Protein AF-A0A349B531-F1 (afdb_monomer_lite)

pLDDT: mean 94.83, std 5.78, range [55.56, 98.62]

Structure (mmCIF, N/CA/C/O backbone):
data_AF-A0A349B531-F1
#
_entry.id   AF-A0A349B531-F1
#
loop_
_atom_site.group_PDB
_atom_site.id
_atom_site.type_symbol
_atom_site.label_atom_id
_atom_site.label_alt_id
_atom_site.label_comp_id
_atom_site.label_asym_id
_atom_site.label_entity_id
_atom_site.label_seq_id
_atom_site.pdbx_PDB_ins_code
_atom_site.Cartn_x
_atom_site.Cartn_y
_atom_site.Cartn_z
_atom_site.occupancy
_atom_site.B_iso_or_equiv
_atom_site.auth_seq_id
_atom_site.auth_comp_id
_atom_site.auth_asym_id
_atom_site.auth_atom_id
_atom_site.pdbx_PDB_model_num
ATOM 1 N N . HIS A 1 1 ? 16.206 -4.714 4.469 1.00 75.19 1 HIS A N 1
ATOM 2 C CA . HIS A 1 1 ? 15.072 -3.963 3.903 1.00 75.19 1 HIS A CA 1
ATOM 3 C C . HIS A 1 1 ? 15.484 -2.516 3.652 1.00 75.19 1 HIS A C 1
ATOM 5 O O . HIS A 1 1 ? 15.253 -1.663 4.492 1.00 75.19 1 HIS A O 1
ATOM 11 N N . ALA A 1 2 ? 16.154 -2.234 2.529 1.00 90.19 2 ALA A N 1
ATOM 12 C CA . ALA A 1 2 ? 16.664 -0.884 2.250 1.00 90.19 2 ALA A CA 1
ATOM 13 C C . ALA A 1 2 ? 15.545 0.128 1.931 1.00 90.19 2 ALA A C 1
ATOM 15 O O . ALA A 1 2 ? 15.696 1.307 2.226 1.00 90.19 2 ALA A O 1
ATOM 16 N N . CYS A 1 3 ? 14.413 -0.350 1.403 1.00 94.69 3 CYS A N 1
ATOM 17 C CA . CYS A 1 3 ? 13.227 0.455 1.105 1.00 94.69 3 CYS A CA 1
ATOM 18 C C . CYS A 1 3 ? 12.259 0.594 2.308 1.00 94.69 3 CYS A C 1
ATOM 20 O O . CYS A 1 3 ? 11.221 1.243 2.229 1.00 94.69 3 CYS A O 1
ATOM 22 N N . GLY A 1 4 ? 12.591 -0.002 3.464 1.00 95.81 4 GLY A N 1
ATOM 23 C CA . GLY A 1 4 ? 11.799 0.109 4.698 1.00 95.81 4 GLY A CA 1
ATOM 24 C C . GLY A 1 4 ? 10.498 -0.708 4.737 1.00 95.81 4 GLY A C 1
ATOM 25 O O . GLY A 1 4 ? 9.606 -0.395 5.525 1.00 95.81 4 GLY A O 1
ATOM 26 N N . HIS A 1 5 ? 10.383 -1.759 3.915 1.00 97.81 5 HIS A N 1
ATOM 27 C CA . HIS A 1 5 ? 9.201 -2.643 3.856 1.00 97.81 5 HIS A CA 1
ATOM 28 C C . HIS A 1 5 ? 8.927 -3.406 5.164 1.00 97.81 5 HIS A C 1
ATOM 30 O O . HIS A 1 5 ? 7.787 -3.771 5.462 1.00 97.81 5 HIS A O 1
ATOM 36 N N . ASP A 1 6 ? 9.962 -3.620 5.973 1.00 97.81 6 ASP A N 1
ATOM 37 C CA . ASP A 1 6 ? 9.844 -4.085 7.355 1.00 97.81 6 ASP A CA 1
ATOM 38 C C . ASP A 1 6 ? 9.064 -3.087 8.220 1.00 97.81 6 ASP A C 1
ATOM 40 O O . ASP A 1 6 ? 8.132 -3.477 8.927 1.00 97.81 6 ASP A O 1
ATOM 44 N N . GLY A 1 7 ? 9.387 -1.797 8.106 1.00 97.62 7 GLY A N 1
ATOM 45 C CA . GLY A 1 7 ? 8.654 -0.712 8.755 1.00 97.62 7 GLY A CA 1
ATOM 46 C C . GLY A 1 7 ? 7.200 -0.624 8.293 1.00 97.62 7 GLY A C 1
ATOM 47 O O . GLY A 1 7 ? 6.302 -0.562 9.129 1.00 97.62 7 GLY A O 1
ATOM 48 N N . HIS A 1 8 ? 6.943 -0.696 6.982 1.00 98.38 8 HIS A N 1
ATOM 49 C CA . HIS A 1 8 ? 5.573 -0.675 6.442 1.00 98.38 8 HIS A CA 1
ATOM 50 C C . HIS A 1 8 ? 4.717 -1.814 7.003 1.00 98.38 8 HIS A C 1
ATOM 52 O O . HIS A 1 8 ? 3.608 -1.577 7.486 1.00 98.38 8 HIS A O 1
ATOM 58 N N . THR A 1 9 ? 5.268 -3.032 7.011 1.00 98.38 9 THR A N 1
ATOM 59 C CA . THR A 1 9 ? 4.602 -4.230 7.541 1.00 98.38 9 THR A CA 1
ATOM 60 C C . THR A 1 9 ? 4.316 -4.093 9.037 1.00 98.38 9 THR A C 1
ATOM 62 O O . THR A 1 9 ? 3.188 -4.325 9.480 1.00 98.38 9 THR A O 1
ATOM 65 N N . ALA A 1 10 ? 5.312 -3.675 9.825 1.00 98.38 10 ALA A N 1
ATOM 66 C CA . ALA A 1 10 ? 5.159 -3.492 11.266 1.00 98.38 10 ALA A CA 1
ATOM 67 C C . ALA A 1 10 ? 4.119 -2.409 11.604 1.00 98.38 10 ALA A C 1
ATOM 69 O O . ALA A 1 10 ? 3.293 -2.598 12.501 1.00 98.38 10 ALA A O 1
ATOM 70 N N . THR A 1 11 ? 4.111 -1.297 10.865 1.00 98.12 11 THR A N 1
ATOM 71 C CA . THR A 1 11 ? 3.131 -0.220 11.047 1.00 98.12 11 THR A CA 1
ATOM 72 C C . THR A 1 11 ? 1.717 -0.670 10.691 1.00 98.12 11 THR A C 1
ATOM 74 O O . THR A 1 11 ? 0.798 -0.360 11.447 1.00 98.12 11 THR A O 1
ATOM 77 N N . LEU A 1 12 ? 1.522 -1.437 9.609 1.00 98.56 12 LEU A N 1
ATOM 78 C CA . LEU A 1 12 ? 0.195 -1.954 9.251 1.00 98.56 12 LEU A CA 1
ATOM 79 C C . LEU A 1 12 ? -0.340 -2.932 10.308 1.00 98.56 12 LEU A C 1
ATOM 81 O O . LEU A 1 12 ? -1.516 -2.870 10.654 1.00 98.56 12 LEU A O 1
ATOM 85 N N . LEU A 1 13 ? 0.519 -3.770 10.897 1.00 98.62 13 LEU A N 1
ATOM 86 C CA . LEU A 1 13 ? 0.143 -4.610 12.044 1.00 98.62 13 LEU A CA 1
ATOM 87 C C . LEU A 1 13 ? -0.231 -3.775 13.281 1.00 98.62 13 LEU A C 1
ATOM 89 O O . LEU A 1 13 ? -1.187 -4.098 13.989 1.00 98.62 13 LEU A O 1
ATOM 93 N N . GLY A 1 14 ? 0.490 -2.680 13.539 1.00 98.56 14 GLY A N 1
ATOM 94 C CA . GLY A 1 14 ? 0.141 -1.725 14.593 1.00 98.56 14 GLY A CA 1
ATOM 95 C C . GLY A 1 14 ? -1.223 -1.069 14.361 1.00 98.56 14 GLY A C 1
ATOM 96 O O . GLY A 1 14 ? -2.043 -1.011 15.280 1.00 98.56 14 GLY A O 1
ATOM 97 N N . ALA A 1 15 ? -1.491 -0.644 13.124 1.00 98.19 15 ALA A N 1
ATOM 98 C CA . ALA A 1 15 ? -2.784 -0.106 12.716 1.00 98.19 15 ALA A CA 1
ATOM 99 C C . ALA A 1 15 ? -3.895 -1.153 12.865 1.00 98.19 15 ALA A C 1
ATOM 101 O O . ALA A 1 15 ? -4.926 -0.849 13.452 1.00 98.19 15 ALA A O 1
ATOM 102 N N . ALA A 1 16 ? -3.661 -2.400 12.443 1.00 98.31 16 ALA A N 1
ATOM 103 C CA . ALA A 1 16 ? -4.600 -3.509 12.606 1.00 98.31 16 ALA A CA 1
ATOM 104 C C . ALA A 1 16 ? -4.989 -3.728 14.074 1.00 98.31 16 ALA A C 1
ATOM 106 O O . ALA A 1 16 ? -6.170 -3.847 14.397 1.00 98.31 16 ALA A O 1
ATOM 107 N N . ARG A 1 17 ? -4.004 -3.713 14.982 1.00 98.56 17 ARG A N 1
ATOM 108 C CA . ARG A 1 17 ? -4.252 -3.830 16.425 1.00 98.56 17 ARG A CA 1
ATOM 109 C C . ARG A 1 17 ? -5.099 -2.673 16.954 1.00 98.56 17 ARG A C 1
ATOM 111 O O . ARG A 1 17 ? -5.985 -2.901 17.773 1.00 98.56 17 ARG A O 1
ATOM 118 N N . TRP A 1 18 ? -4.809 -1.446 16.523 1.00 98.44 18 TRP A N 1
ATOM 119 C CA . TRP A 1 18 ? -5.580 -0.276 16.940 1.00 98.44 18 TRP A CA 1
ATOM 120 C C . TRP A 1 18 ? -7.009 -0.323 16.389 1.00 98.44 18 TRP A C 1
ATOM 122 O O . TRP A 1 18 ? -7.944 -0.119 17.154 1.00 98.44 18 TRP A O 1
ATOM 132 N N . LEU A 1 19 ? -7.181 -0.653 15.106 1.00 98.12 19 LEU A N 1
ATOM 133 C CA . LEU A 1 19 ? -8.485 -0.769 14.449 1.00 98.12 19 LEU A CA 1
ATOM 134 C C . LEU A 1 19 ? -9.356 -1.827 15.120 1.00 98.12 19 LEU A C 1
ATOM 136 O O . LEU A 1 19 ? -10.501 -1.543 15.442 1.00 98.12 19 LEU A O 1
ATOM 140 N N . HIS A 1 20 ? -8.797 -3.004 15.405 1.00 98.06 20 HIS A N 1
ATOM 141 C CA . HIS A 1 20 ? -9.522 -4.065 16.101 1.00 98.06 20 HIS A CA 1
ATOM 142 C C . HIS A 1 20 ? -9.982 -3.627 17.501 1.00 98.06 20 HIS A C 1
ATOM 144 O O . HIS A 1 20 ? -11.112 -3.883 17.894 1.00 98.06 20 HIS A O 1
ATOM 150 N N . ALA A 1 21 ? -9.148 -2.889 18.242 1.00 98.31 21 ALA A N 1
ATOM 151 C CA . ALA A 1 21 ? -9.527 -2.368 19.558 1.00 98.31 21 ALA A CA 1
ATOM 152 C C . ALA A 1 21 ? -10.641 -1.299 19.518 1.00 98.31 21 ALA A C 1
ATOM 154 O O . ALA A 1 21 ? -11.190 -0.966 20.566 1.00 98.31 21 ALA A O 1
ATOM 155 N N . HIS A 1 22 ? -10.955 -0.751 18.340 1.00 97.94 22 HIS A N 1
ATOM 156 C CA . HIS A 1 22 ? -11.977 0.280 18.134 1.00 97.94 22 HIS A CA 1
ATOM 157 C C . HIS A 1 22 ? -13.005 -0.142 17.070 1.00 97.94 22 HIS A C 1
ATOM 159 O O . HIS A 1 22 ? -13.638 0.718 16.457 1.00 97.94 22 HIS A O 1
ATOM 165 N N . GLU A 1 23 ? -13.161 -1.447 16.830 1.00 97.38 23 GLU A N 1
ATOM 166 C CA . GLU A 1 23 ? -13.941 -1.975 15.705 1.00 97.38 23 GLU A CA 1
ATOM 167 C C . GLU A 1 23 ? -15.415 -1.551 15.736 1.00 97.38 23 GLU A C 1
ATOM 169 O O . GLU A 1 23 ? -15.972 -1.209 14.696 1.00 97.38 23 GLU A O 1
ATOM 174 N N . ASP A 1 24 ? -16.005 -1.445 16.931 1.00 97.81 24 ASP A N 1
ATOM 175 C CA . ASP A 1 24 ? -17.393 -1.007 17.141 1.00 97.81 24 ASP A CA 1
ATOM 176 C C . ASP A 1 24 ? -17.669 0.429 16.664 1.00 97.81 24 ASP A C 1
ATOM 178 O O . ASP A 1 24 ? -18.817 0.804 16.421 1.00 97.81 24 ASP A O 1
ATOM 182 N N . ALA A 1 25 ? -16.627 1.258 16.561 1.00 97.69 25 ALA A N 1
ATOM 183 C CA . ALA A 1 25 ? -16.731 2.643 16.111 1.00 97.69 25 ALA A CA 1
ATOM 184 C C . ALA A 1 25 ? -16.448 2.806 14.609 1.00 97.69 25 ALA A C 1
ATOM 186 O O . ALA A 1 25 ? -16.555 3.920 14.087 1.00 97.69 25 ALA A O 1
ATOM 187 N N . LEU A 1 26 ? -16.057 1.733 13.912 1.00 97.00 26 LEU A N 1
ATOM 188 C CA . LEU A 1 26 ? -15.739 1.809 12.493 1.00 97.00 26 LEU A CA 1
ATOM 189 C C . LEU A 1 26 ? -17.028 1.923 11.661 1.00 97.00 26 LEU A C 1
ATOM 191 O O . LEU A 1 26 ? -17.974 1.166 11.870 1.00 97.00 26 LEU A O 1
ATOM 195 N N . PRO A 1 27 ? -17.076 2.837 10.675 1.00 95.81 27 PRO A N 1
ATOM 196 C CA . PRO A 1 27 ? -18.257 3.027 9.831 1.00 95.81 27 PRO A CA 1
ATOM 197 C C . PRO A 1 27 ? -18.463 1.891 8.816 1.00 95.81 27 PRO A C 1
ATOM 199 O O . PRO A 1 27 ? -19.479 1.863 8.125 1.00 95.81 27 PRO A O 1
ATOM 202 N N . GLY A 1 28 ? -17.497 0.980 8.699 1.00 95.25 28 GLY A N 1
ATOM 203 C CA . GLY A 1 28 ? -17.498 -0.128 7.757 1.00 95.25 28 GLY A CA 1
ATOM 204 C C . GLY A 1 28 ? -16.289 -1.045 7.964 1.00 95.25 28 GLY A C 1
ATOM 205 O O . GLY A 1 28 ? -15.429 -0.758 8.803 1.00 95.25 28 GLY A O 1
ATOM 206 N N . PRO A 1 29 ? -16.222 -2.157 7.216 1.00 95.56 29 PRO A N 1
ATOM 207 C CA . PRO A 1 29 ? -15.113 -3.098 7.301 1.00 95.56 29 PRO A CA 1
ATOM 208 C C . PRO A 1 29 ? -13.801 -2.472 6.811 1.00 95.56 29 PRO A C 1
ATOM 210 O O . PRO A 1 29 ? -13.795 -1.589 5.954 1.00 95.56 29 PRO A O 1
ATOM 213 N N . VAL A 1 30 ? -12.678 -2.975 7.327 1.00 97.50 30 VAL A N 1
ATOM 214 C CA . VAL A 1 30 ? -11.334 -2.597 6.873 1.00 97.50 30 VAL A CA 1
ATOM 215 C C . VAL A 1 30 ? -10.588 -3.846 6.417 1.00 97.50 30 VAL A C 1
ATOM 217 O O . VAL A 1 30 ? -10.396 -4.779 7.196 1.00 97.50 30 VAL A O 1
ATOM 220 N N . THR A 1 31 ? -10.136 -3.847 5.164 1.00 97.69 31 THR A N 1
ATOM 221 C CA . THR A 1 31 ? -9.278 -4.897 4.598 1.00 97.69 31 THR A CA 1
ATOM 222 C C . THR A 1 31 ? -7.810 -4.507 4.752 1.00 97.69 31 THR A C 1
ATOM 224 O O . THR A 1 31 ? -7.421 -3.381 4.450 1.00 97.69 31 THR A O 1
ATOM 227 N N . LEU A 1 32 ? -6.977 -5.443 5.210 1.00 98.19 32 LEU A N 1
ATOM 228 C CA . LEU A 1 32 ? -5.537 -5.241 5.382 1.00 98.19 32 LEU A CA 1
ATOM 229 C C . LEU A 1 32 ? -4.777 -5.959 4.262 1.00 98.19 32 LEU A C 1
ATOM 231 O O . LEU A 1 32 ? -4.818 -7.186 4.176 1.00 98.19 32 LEU A O 1
ATOM 235 N N . LEU A 1 33 ? -4.068 -5.204 3.422 1.00 98.19 33 LEU A N 1
ATOM 236 C CA . LEU A 1 3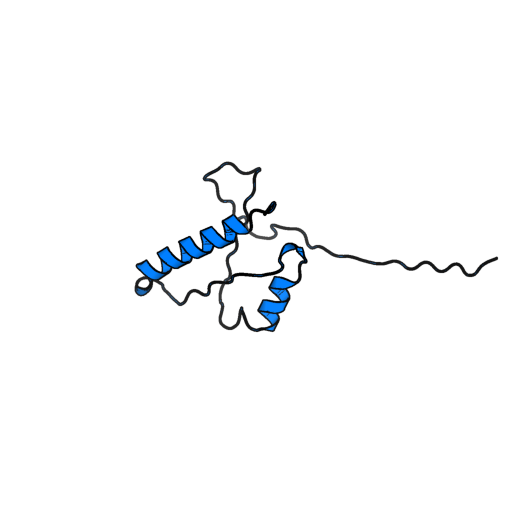3 ? -3.332 -5.737 2.274 1.00 98.19 33 LEU A CA 1
ATOM 237 C C . LEU A 1 33 ? -1.826 -5.781 2.565 1.00 98.19 33 LEU A C 1
ATOM 239 O O . LEU A 1 33 ? -1.157 -4.751 2.596 1.00 98.19 33 LEU A O 1
ATOM 243 N N . PHE A 1 34 ? -1.280 -6.985 2.751 1.00 98.06 34 PHE A N 1
ATOM 244 C CA . PHE A 1 34 ? 0.164 -7.218 2.868 1.00 98.06 34 PHE A CA 1
ATOM 245 C C . PHE A 1 34 ? 0.726 -7.641 1.510 1.00 98.06 34 PHE A C 1
ATOM 247 O O . PHE A 1 34 ? 0.829 -8.829 1.206 1.00 98.06 34 PHE A O 1
ATOM 254 N N . GLN A 1 35 ? 1.047 -6.654 0.673 1.00 98.12 35 GLN A N 1
ATOM 255 C CA . GLN A 1 35 ? 1.460 -6.900 -0.705 1.00 98.12 35 GLN A CA 1
ATOM 256 C C . GLN A 1 35 ? 2.869 -7.517 -0.798 1.00 98.12 35 GLN A C 1
ATOM 258 O O . GLN A 1 35 ? 3.825 -6.933 -0.282 1.00 98.12 35 GLN A O 1
ATOM 263 N N . PRO A 1 36 ? 3.047 -8.656 -1.495 1.00 96.88 36 PRO A N 1
ATOM 264 C CA . PRO A 1 36 ? 4.370 -9.193 -1.800 1.00 96.88 36 PRO A CA 1
ATOM 265 C C . PRO A 1 36 ? 5.012 -8.459 -2.990 1.00 96.88 36 PRO A C 1
ATOM 267 O O . PRO A 1 36 ? 4.360 -7.681 -3.677 1.00 96.88 36 PRO A O 1
ATOM 270 N N . ALA A 1 37 ? 6.284 -8.751 -3.278 1.00 95.44 37 ALA A N 1
ATOM 271 C CA . ALA A 1 37 ? 6.933 -8.469 -4.569 1.00 95.44 37 ALA A CA 1
ATOM 272 C C . ALA A 1 37 ? 6.736 -7.042 -5.143 1.00 95.44 37 ALA A C 1
ATOM 274 O O . ALA A 1 37 ? 6.560 -6.876 -6.353 1.00 95.44 37 ALA A O 1
ATOM 275 N N . GLU A 1 38 ? 6.763 -6.018 -4.285 1.00 94.44 38 GLU A N 1
ATOM 276 C CA . GLU A 1 38 ? 6.620 -4.613 -4.691 1.00 94.44 38 GLU A CA 1
ATOM 277 C C . GLU A 1 38 ? 7.781 -4.161 -5.589 1.00 94.44 38 GLU A C 1
ATOM 279 O O . GLU A 1 38 ? 7.525 -3.658 -6.677 1.00 94.44 38 GLU A O 1
ATOM 284 N N . GLU A 1 39 ? 9.023 -4.487 -5.218 1.00 90.81 39 GLU A N 1
ATOM 285 C CA . GLU A 1 39 ? 10.248 -4.055 -5.920 1.00 90.81 39 GLU A CA 1
ATOM 286 C C . GLU A 1 39 ? 10.291 -4.483 -7.401 1.00 90.81 39 GLU A C 1
ATOM 288 O O . GLU A 1 39 ? 10.961 -3.869 -8.227 1.00 90.81 39 GLU A O 1
ATOM 293 N N . GLY A 1 40 ? 9.589 -5.570 -7.746 1.00 85.00 40 GLY A N 1
ATOM 294 C CA . GLY A 1 40 ? 9.477 -6.073 -9.118 1.00 85.00 40 GLY A CA 1
ATOM 295 C C . GLY A 1 40 ? 8.290 -5.502 -9.899 1.00 85.00 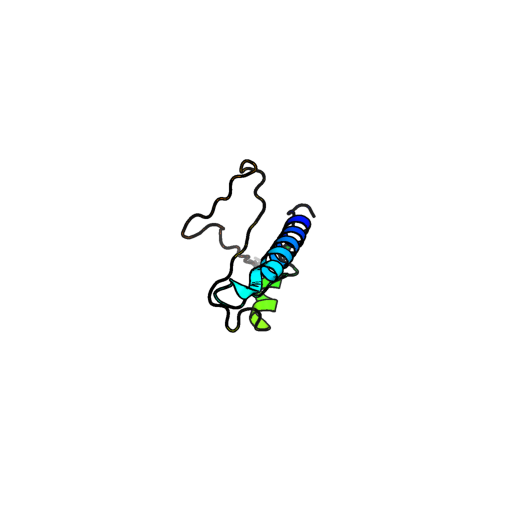40 GLY A C 1
ATOM 296 O O . GLY A 1 40 ? 8.139 -5.809 -11.074 1.00 85.00 40 GLY A O 1
ATOM 297 N N . GLY A 1 41 ? 7.416 -4.718 -9.264 1.00 80.75 41 GLY A N 1
ATOM 298 C CA . GLY A 1 41 ? 6.240 -4.111 -9.895 1.00 80.75 41 GLY A CA 1
ATOM 299 C C . GLY A 1 41 ? 5.100 -5.084 -10.223 1.00 80.75 41 GLY A C 1
ATOM 300 O O . GLY A 1 41 ? 4.173 -4.720 -10.943 1.00 80.75 41 GLY A O 1
ATOM 301 N N . HIS A 1 42 ? 5.139 -6.320 -9.719 1.00 85.38 42 HIS A N 1
ATOM 302 C CA . HIS A 1 42 ? 4.178 -7.367 -10.098 1.00 85.38 42 HIS A CA 1
ATOM 303 C C . HIS A 1 42 ? 3.215 -7.771 -8.978 1.00 85.38 42 HIS A C 1
ATOM 305 O O . HIS A 1 42 ? 2.125 -8.267 -9.264 1.00 85.38 42 HIS A O 1
ATOM 311 N N . GLY A 1 43 ? 3.576 -7.546 -7.711 1.00 96.00 43 GLY A N 1
ATOM 312 C CA . GLY A 1 43 ? 2.779 -8.020 -6.578 1.00 96.00 43 GLY A CA 1
ATOM 313 C C . GLY A 1 43 ? 1.377 -7.423 -6.502 1.00 96.00 43 GLY A C 1
ATOM 314 O O . GLY A 1 43 ? 0.406 -8.160 -6.348 1.0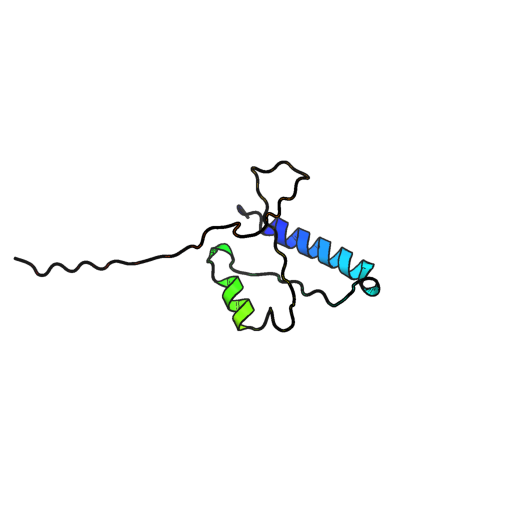0 96.00 43 GLY A O 1
ATOM 315 N N . ALA A 1 44 ? 1.262 -6.103 -6.686 1.00 96.56 44 ALA A N 1
ATOM 316 C CA . ALA A 1 44 ? -0.027 -5.411 -6.709 1.00 96.56 44 ALA A CA 1
ATOM 317 C C . ALA A 1 44 ? -0.959 -5.998 -7.775 1.00 96.56 44 ALA A C 1
ATOM 319 O O . ALA A 1 44 ? -2.128 -6.263 -7.510 1.00 96.56 44 ALA A O 1
ATOM 320 N N . ARG A 1 45 ? -0.421 -6.239 -8.978 1.00 96.00 45 ARG A N 1
ATOM 321 C CA . ARG A 1 45 ? -1.194 -6.771 -10.098 1.00 96.00 45 ARG A CA 1
ATOM 322 C C . ARG A 1 45 ? -1.741 -8.161 -9.791 1.00 96.00 45 ARG A C 1
ATOM 324 O O . ARG A 1 45 ? -2.931 -8.371 -9.978 1.00 96.00 45 ARG A O 1
ATOM 331 N N . GLY A 1 46 ? -0.901 -9.058 -9.271 1.00 97.56 46 GLY A N 1
ATOM 332 C CA . GLY A 1 46 ? -1.330 -10.405 -8.885 1.00 97.56 46 GLY A CA 1
ATOM 333 C C . GLY A 1 46 ? -2.436 -10.389 -7.829 1.00 97.56 46 GLY A C 1
ATOM 334 O O . GLY A 1 46 ? -3.447 -11.054 -7.999 1.00 97.56 46 GLY A O 1
ATOM 335 N N . MET A 1 47 ? -2.305 -9.555 -6.791 1.00 98.19 47 MET A N 1
ATOM 336 C CA . MET A 1 47 ? -3.357 -9.416 -5.775 1.00 98.19 47 MET A CA 1
ATOM 337 C C . MET A 1 47 ? -4.680 -8.901 -6.352 1.00 98.19 47 MET A C 1
ATOM 339 O O . MET A 1 47 ? -5.742 -9.376 -5.964 1.00 98.19 47 MET A O 1
ATOM 343 N N . ILE A 1 48 ? -4.625 -7.922 -7.259 1.00 98.00 48 ILE A N 1
ATOM 344 C CA . ILE A 1 48 ? -5.822 -7.389 -7.921 1.00 98.00 48 ILE A CA 1
ATOM 345 C C . ILE A 1 48 ? -6.486 -8.472 -8.775 1.00 98.00 48 ILE A C 1
ATOM 347 O O . ILE A 1 48 ? -7.700 -8.631 -8.697 1.00 98.00 48 ILE A O 1
ATOM 351 N N . ASP A 1 49 ? -5.701 -9.221 -9.553 1.00 98.00 49 ASP A N 1
ATOM 352 C CA . ASP A 1 49 ? -6.209 -10.313 -10.389 1.00 98.00 49 ASP A CA 1
ATOM 353 C C . ASP A 1 49 ? -6.832 -11.446 -9.530 1.00 98.00 49 ASP A C 1
ATOM 355 O O . ASP A 1 49 ? -7.779 -12.094 -9.974 1.00 98.00 49 ASP A O 1
ATOM 359 N N . ASP A 1 50 ? -6.380 -11.614 -8.279 1.00 98.00 50 ASP A N 1
ATOM 360 C CA . ASP A 1 50 ? -6.937 -12.538 -7.272 1.00 98.00 50 ASP A CA 1
ATOM 361 C C . ASP A 1 50 ? -8.126 -11.956 -6.461 1.00 98.00 50 ASP A C 1
ATOM 363 O O . ASP A 1 50 ? -8.595 -12.582 -5.507 1.00 98.00 50 ASP A O 1
ATOM 367 N N . GLY A 1 51 ? -8.630 -10.765 -6.810 1.00 98.12 51 GLY A N 1
ATOM 368 C CA . GLY A 1 51 ? -9.822 -10.161 -6.192 1.00 98.12 51 GLY A CA 1
ATOM 369 C C . GLY A 1 51 ? -9.565 -9.377 -4.900 1.00 98.12 51 GLY A C 1
ATOM 370 O O . GLY A 1 51 ? -10.498 -9.075 -4.158 1.00 98.12 51 GLY A O 1
ATOM 371 N N . ALA A 1 52 ? -8.316 -8.995 -4.601 1.00 97.88 52 ALA A N 1
ATOM 372 C CA . ALA A 1 52 ? -7.977 -8.292 -3.354 1.00 97.88 52 ALA A CA 1
ATOM 373 C C . ALA A 1 52 ? -8.655 -6.917 -3.177 1.00 97.88 52 ALA A C 1
ATOM 375 O O . ALA A 1 52 ? -8.655 -6.379 -2.069 1.00 97.88 52 ALA A O 1
ATOM 376 N N . LEU A 1 53 ? -9.199 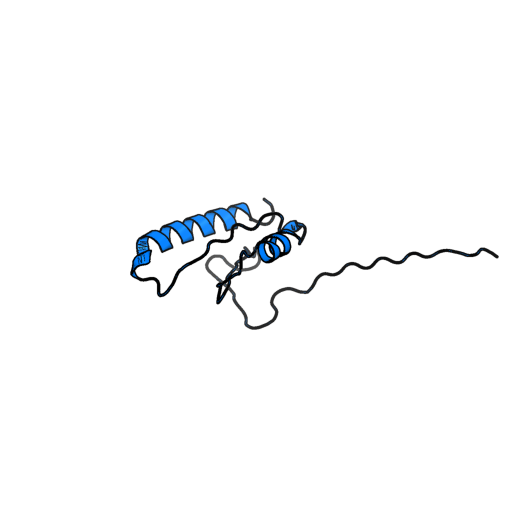-6.336 -4.253 1.00 97.88 53 LEU A N 1
ATOM 377 C CA . LEU A 1 53 ? -9.928 -5.062 -4.230 1.00 97.88 53 LEU A CA 1
ATOM 378 C C . LEU A 1 53 ? -11.445 -5.222 -4.415 1.00 97.88 53 LEU A C 1
ATOM 380 O O . LEU A 1 53 ? -12.157 -4.220 -4.489 1.00 97.88 53 LEU A O 1
ATOM 384 N N . ASP A 1 54 ? -11.960 -6.450 -4.476 1.00 97.94 54 ASP A N 1
ATOM 385 C CA . ASP A 1 54 ? -13.394 -6.677 -4.641 1.00 97.94 54 ASP A CA 1
ATOM 386 C C . ASP A 1 54 ? -14.162 -6.143 -3.423 1.00 97.94 54 AS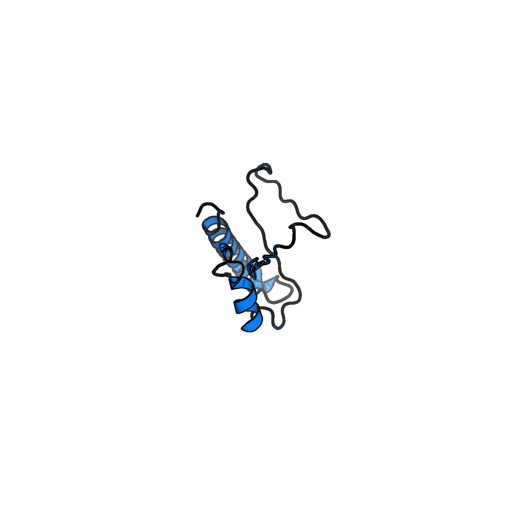P A C 1
ATOM 388 O O . ASP A 1 54 ? -13.924 -6.537 -2.282 1.00 97.94 54 ASP A O 1
ATOM 392 N N . GLY A 1 55 ? -15.089 -5.213 -3.666 1.00 96.31 55 GLY A N 1
ATOM 393 C CA . GLY A 1 55 ? -15.855 -4.548 -2.607 1.00 96.31 55 GLY A CA 1
ATOM 394 C C . GLY A 1 55 ? -15.074 -3.503 -1.799 1.00 96.31 55 GLY A C 1
ATOM 395 O O . GLY A 1 55 ? -15.558 -3.079 -0.753 1.00 96.31 55 GLY A O 1
ATOM 396 N N . VAL A 1 56 ? -13.886 -3.085 -2.255 1.00 97.75 56 VAL A N 1
ATOM 397 C CA . VAL A 1 56 ? -13.101 -2.009 -1.629 1.00 97.75 56 VAL A CA 1
ATOM 398 C C . VAL A 1 56 ? -13.439 -0.663 -2.276 1.00 97.75 56 VAL A C 1
ATOM 400 O O . VAL A 1 56 ? -13.164 -0.449 -3.454 1.00 97.75 56 VAL A O 1
ATOM 403 N N . ASP A 1 57 ? -13.989 0.269 -1.493 1.00 97.12 57 ASP A N 1
ATOM 404 C CA . ASP A 1 57 ? -14.341 1.617 -1.973 1.00 97.12 57 ASP A CA 1
ATOM 405 C C . ASP A 1 57 ? -13.120 2.538 -2.123 1.00 97.12 57 ASP A C 1
ATOM 407 O O . ASP A 1 57 ? -13.061 3.394 -3.006 1.00 97.12 57 ASP A O 1
ATOM 411 N N . VAL A 1 58 ? -12.145 2.391 -1.223 1.00 96.12 58 VAL A N 1
ATOM 412 C CA . VAL A 1 58 ? -10.950 3.233 -1.150 1.00 96.12 58 VAL A CA 1
ATOM 413 C C . VAL A 1 58 ? -9.772 2.438 -0.598 1.00 96.12 58 VAL A C 1
ATOM 415 O O . VAL A 1 58 ? -9.918 1.643 0.329 1.00 96.12 58 VAL A O 1
ATOM 418 N N . VAL A 1 59 ? -8.587 2.676 -1.159 1.00 97.12 59 VAL A N 1
ATOM 419 C CA . VAL A 1 59 ? -7.328 2.074 -0.713 1.00 97.12 59 VAL A CA 1
ATOM 420 C C . VAL A 1 59 ? -6.347 3.168 -0.301 1.00 97.12 59 VAL A C 1
ATOM 422 O O . VAL A 1 59 ? -6.215 4.188 -0.976 1.00 97.12 59 VAL A O 1
ATOM 425 N N . PHE A 1 60 ? -5.651 2.948 0.812 1.00 96.50 60 PHE A N 1
ATOM 426 C CA . PHE A 1 60 ? -4.605 3.834 1.312 1.00 96.50 60 PHE A CA 1
ATOM 427 C C . PHE A 1 60 ? -3.283 3.074 1.385 1.00 96.50 60 PHE A C 1
ATOM 429 O O . PHE A 1 60 ? -3.243 1.908 1.773 1.00 96.50 60 PHE A O 1
ATOM 436 N N . GLY A 1 61 ? -2.196 3.761 1.054 1.00 96.00 61 GLY A N 1
ATOM 437 C CA . GLY A 1 61 ? -0.831 3.279 1.213 1.00 96.00 61 GLY A CA 1
ATOM 438 C C . GLY A 1 61 ? 0.061 4.405 1.719 1.00 96.00 61 GLY A C 1
ATOM 439 O O . GLY A 1 61 ? -0.295 5.580 1.628 1.00 96.00 61 GLY A O 1
ATOM 440 N N . TRP A 1 62 ? 1.219 4.056 2.269 1.00 95.75 62 TRP A N 1
ATOM 441 C CA . TRP A 1 62 ? 2.218 5.035 2.682 1.00 95.75 62 TRP A CA 1
ATOM 442 C C . TRP A 1 62 ? 3.618 4.509 2.392 1.00 95.75 62 TRP A C 1
ATOM 444 O O . TRP A 1 62 ? 3.847 3.301 2.375 1.00 95.75 62 TRP A O 1
ATOM 454 N N . HIS A 1 63 ? 4.559 5.427 2.196 1.00 97.19 63 HIS A N 1
ATOM 455 C CA . HIS A 1 63 ? 5.967 5.104 2.031 1.00 97.19 63 HIS A CA 1
ATOM 456 C C . HIS A 1 63 ? 6.803 5.952 2.990 1.00 97.19 63 HIS A C 1
ATOM 458 O O . HIS A 1 63 ? 6.451 7.095 3.289 1.00 97.19 63 HIS A O 1
ATOM 464 N N . ASN A 1 64 ? 7.920 5.412 3.479 1.00 95.62 64 ASN A N 1
ATOM 465 C CA . ASN A 1 64 ? 8.861 6.223 4.243 1.00 95.62 64 ASN A CA 1
ATOM 466 C C . ASN A 1 64 ? 9.617 7.120 3.254 1.00 95.62 64 ASN A C 1
ATOM 468 O O . ASN A 1 64 ? 9.978 6.679 2.167 1.00 95.62 64 ASN A O 1
ATOM 472 N N . TRP A 1 65 ? 9.841 8.383 3.597 1.00 94.94 65 TRP A N 1
ATOM 473 C CA . TRP A 1 65 ? 10.548 9.299 2.708 1.00 94.94 65 TRP A CA 1
ATOM 474 C C . TRP A 1 65 ? 11.657 9.999 3.487 1.00 94.94 65 TRP A C 1
ATOM 476 O O . TRP A 1 65 ? 11.383 10.986 4.167 1.00 94.94 65 TRP A O 1
ATOM 486 N N . PRO A 1 66 ? 12.911 9.511 3.421 1.00 94.31 66 PRO A N 1
ATOM 487 C CA . PRO A 1 66 ? 13.998 10.008 4.270 1.00 94.31 66 PRO A CA 1
ATOM 488 C C . PRO A 1 66 ? 14.289 11.511 4.142 1.00 94.31 66 PRO A C 1
ATOM 490 O O . PRO A 1 66 ? 14.882 12.098 5.042 1.00 94.31 66 PRO A O 1
ATOM 493 N N . ALA A 1 67 ? 13.879 12.143 3.038 1.00 95.50 67 ALA A N 1
ATOM 494 C CA . ALA A 1 67 ? 14.036 13.582 2.830 1.00 95.50 67 ALA A CA 1
ATOM 495 C C . ALA A 1 67 ? 12.953 14.444 3.518 1.00 95.50 67 ALA A C 1
ATOM 497 O O . ALA A 1 67 ? 13.083 15.667 3.540 1.00 95.50 67 ALA A O 1
ATOM 498 N N . ILE A 1 68 ? 11.889 13.843 4.063 1.00 95.50 68 ILE A N 1
ATOM 499 C CA . ILE A 1 68 ? 10.828 14.543 4.802 1.00 95.50 68 ILE A CA 1
ATOM 500 C C . ILE A 1 68 ? 11.120 14.439 6.313 1.00 95.50 68 ILE A C 1
ATOM 502 O O . ILE A 1 68 ? 11.435 13.347 6.792 1.00 95.50 68 ILE A O 1
ATOM 506 N N . PRO A 1 69 ? 11.025 15.540 7.088 1.00 97.25 69 PRO A N 1
ATOM 507 C CA . PRO A 1 69 ? 11.246 15.507 8.533 1.00 97.25 69 PRO A CA 1
ATOM 508 C C . PRO A 1 69 ? 10.329 14.525 9.270 1.00 97.25 69 PRO A C 1
ATOM 510 O O . PRO A 1 69 ? 9.156 14.365 8.937 1.00 97.25 69 PRO A O 1
ATOM 513 N N . PHE A 1 70 ? 10.848 13.917 10.338 1.00 96.50 70 PHE A N 1
ATOM 514 C CA . PHE A 1 70 ? 10.054 13.059 11.215 1.00 96.50 70 PHE A CA 1
ATOM 515 C C . PHE A 1 70 ? 8.832 13.801 11.785 1.00 96.50 70 PHE A C 1
ATOM 517 O O . PHE A 1 70 ? 8.924 14.964 12.177 1.00 96.50 70 PHE A O 1
ATOM 524 N N . GLY A 1 71 ? 7.697 13.102 11.858 1.00 96.19 71 GLY A N 1
ATOM 525 C CA . GLY A 1 71 ? 6.427 13.651 12.340 1.00 96.19 71 GLY A CA 1
ATOM 526 C C . GLY A 1 71 ? 5.622 14.411 11.282 1.00 96.19 71 GLY A C 1
ATOM 527 O O . GLY A 1 71 ? 4.505 14.828 11.574 1.00 96.19 71 GLY A O 1
ATOM 528 N N . LEU A 1 72 ? 6.149 14.561 10.061 1.00 97.19 72 LEU A N 1
ATOM 529 C CA . LEU A 1 72 ? 5.432 15.157 8.938 1.00 97.19 72 LEU A CA 1
ATOM 530 C C . LEU A 1 72 ? 4.967 14.077 7.953 1.00 97.19 72 LEU A C 1
ATOM 532 O O . LEU A 1 72 ? 5.774 13.315 7.427 1.00 97.19 72 LEU A O 1
ATOM 536 N N . ALA A 1 73 ? 3.664 14.048 7.676 1.00 95.12 73 ALA A N 1
ATOM 537 C CA . ALA A 1 73 ? 3.067 13.257 6.604 1.00 95.12 73 ALA A CA 1
ATOM 538 C C . ALA A 1 73 ? 2.650 14.180 5.453 1.00 95.12 73 ALA A C 1
ATOM 540 O O . ALA A 1 73 ? 2.154 15.283 5.688 1.00 95.12 73 ALA A O 1
ATOM 541 N N . VAL A 1 74 ? 2.847 13.731 4.214 1.00 95.50 74 VAL A N 1
ATOM 542 C CA . VAL A 1 74 ? 2.518 14.494 3.003 1.00 95.50 74 VAL A CA 1
ATOM 543 C C . VAL A 1 74 ? 1.618 13.637 2.116 1.00 95.50 74 VAL A C 1
ATOM 545 O O . VAL A 1 74 ? 1.961 12.499 1.815 1.00 95.50 74 VAL A O 1
ATOM 548 N N . CYS A 1 75 ? 0.466 14.182 1.722 1.00 95.56 75 CYS A N 1
ATOM 549 C CA . CYS A 1 75 ? -0.530 13.521 0.875 1.00 95.56 75 CYS A CA 1
ATOM 550 C C . CYS A 1 75 ? -1.116 14.562 -0.096 1.00 95.56 75 CYS A C 1
ATOM 552 O O . CYS A 1 75 ? -2.122 15.194 0.226 1.00 95.56 75 CYS A O 1
ATOM 554 N N . PRO A 1 76 ? -0.423 14.863 -1.208 1.00 93.81 76 PRO A N 1
ATOM 555 C CA . PRO A 1 76 ? -0.891 15.846 -2.170 1.00 93.81 76 PRO A CA 1
ATOM 556 C C . PRO A 1 76 ? -1.948 15.231 -3.093 1.00 93.81 76 PRO A C 1
ATOM 558 O O . PRO A 1 76 ? -1.889 14.044 -3.412 1.00 93.81 76 PRO A O 1
ATOM 561 N N . ASP A 1 77 ? -2.879 16.056 -3.566 1.00 95.56 77 ASP A N 1
ATOM 562 C CA . ASP A 1 77 ? -3.847 15.640 -4.578 1.00 95.56 77 ASP A CA 1
ATOM 563 C C . ASP A 1 77 ? -3.163 15.398 -5.935 1.00 95.56 77 ASP A C 1
ATOM 565 O O . ASP A 1 77 ? -2.230 16.105 -6.329 1.00 95.56 77 ASP A O 1
ATOM 569 N N . GLY A 1 78 ? -3.681 14.433 -6.695 1.00 94.25 78 GLY A N 1
ATOM 570 C CA . GLY A 1 78 ? -3.225 14.144 -8.053 1.00 94.25 78 GLY A CA 1
ATOM 571 C C . GLY A 1 78 ? -2.046 13.169 -8.120 1.00 94.25 78 GLY A C 1
ATOM 572 O O . GLY A 1 78 ? -1.992 12.175 -7.402 1.00 94.25 78 GLY A O 1
ATOM 573 N N . THR A 1 79 ? -1.138 13.388 -9.073 1.00 93.56 79 THR A N 1
ATOM 574 C CA . THR A 1 79 ? -0.035 12.455 -9.358 1.00 93.56 79 THR A CA 1
ATOM 575 C C . THR A 1 79 ? 1.121 12.642 -8.378 1.00 93.56 79 THR A C 1
ATOM 577 O O . THR A 1 79 ? 1.671 13.735 -8.278 1.00 93.56 79 THR A O 1
ATOM 580 N N . VAL A 1 80 ? 1.525 11.556 -7.709 1.00 93.38 80 VAL A N 1
ATOM 581 C CA . VAL A 1 80 ? 2.624 11.558 -6.723 1.00 93.38 80 VAL A CA 1
ATOM 582 C C . VAL A 1 80 ? 3.894 10.883 -7.253 1.00 93.38 80 VAL A C 1
ATOM 584 O O . VAL A 1 80 ? 4.995 11.366 -7.006 1.00 93.38 80 VAL A O 1
ATOM 587 N N . MET A 1 81 ? 3.758 9.784 -8.001 1.00 92.25 81 MET A N 1
ATOM 588 C CA . MET A 1 81 ? 4.876 9.030 -8.584 1.00 92.25 81 MET A CA 1
ATOM 589 C C . MET A 1 81 ? 4.725 8.940 -10.105 1.00 92.25 81 MET A C 1
ATOM 591 O O . MET A 1 81 ? 3.610 8.908 -10.626 1.00 92.25 81 MET A O 1
ATOM 595 N N . CYS A 1 82 ? 5.848 8.910 -10.825 1.00 92.62 82 CYS A N 1
ATOM 596 C CA . CYS A 1 82 ? 5.860 8.755 -12.280 1.00 92.62 82 CYS A CA 1
ATOM 597 C C . CYS A 1 82 ? 5.476 7.328 -12.696 1.00 92.62 82 CYS A C 1
ATOM 599 O O . CYS A 1 82 ? 5.778 6.367 -11.992 1.00 92.62 82 CYS A O 1
ATOM 601 N N . GLY A 1 83 ? 4.895 7.182 -13.889 1.00 90.25 83 GLY A N 1
ATOM 602 C CA . GLY A 1 83 ? 4.779 5.873 -14.531 1.00 90.25 83 GLY A CA 1
ATOM 603 C C . GLY A 1 83 ? 6.154 5.329 -14.928 1.00 90.25 83 GLY A C 1
ATOM 604 O O . GLY A 1 83 ? 7.038 6.093 -15.324 1.00 90.25 83 GLY A O 1
ATOM 605 N N . ASN A 1 84 ? 6.329 4.012 -14.839 1.00 88.44 84 ASN A N 1
ATOM 606 C CA . ASN A 1 84 ? 7.494 3.310 -15.363 1.00 88.44 84 ASN A CA 1
ATOM 607 C C . ASN A 1 84 ? 7.126 2.553 -16.650 1.00 88.44 84 ASN A C 1
ATOM 609 O O . ASN A 1 84 ? 5.972 2.211 -16.898 1.00 88.44 84 ASN A O 1
ATOM 613 N N . GLY A 1 85 ? 8.116 2.325 -17.504 1.00 87.19 85 GLY A N 1
ATOM 614 C CA . GLY A 1 85 ? 7.940 1.595 -18.750 1.00 87.19 85 GLY A CA 1
ATOM 615 C C . GLY A 1 85 ? 9.287 1.155 -19.294 1.00 87.19 85 GLY A C 1
ATOM 616 O O . GLY A 1 85 ? 10.304 1.815 -19.079 1.00 87.19 85 GLY A O 1
ATOM 617 N N . THR A 1 86 ? 9.296 0.029 -19.992 1.00 89.81 86 THR A N 1
ATOM 618 C CA . THR A 1 86 ? 10.491 -0.515 -20.635 1.00 89.81 86 THR A CA 1
ATOM 619 C C . THR A 1 86 ? 10.166 -0.771 -22.096 1.00 89.81 86 THR A C 1
ATOM 621 O O . THR A 1 86 ? 9.069 -1.218 -22.421 1.00 89.81 86 THR A O 1
ATOM 624 N N . PHE A 1 87 ? 11.108 -0.460 -22.981 1.00 93.25 87 PHE A N 1
ATOM 625 C CA . PHE A 1 87 ? 11.019 -0.778 -24.399 1.00 93.25 87 PHE A CA 1
ATOM 626 C C . PHE A 1 87 ? 12.320 -1.441 -24.839 1.00 93.25 87 PHE A C 1
ATOM 628 O O . PHE A 1 87 ? 13.386 -1.172 -24.284 1.00 93.25 87 PHE A O 1
ATOM 635 N N . GLU A 1 88 ? 12.218 -2.304 -25.840 1.00 95.19 88 GLU A N 1
ATOM 636 C CA . GLU A 1 88 ? 13.346 -3.016 -26.424 1.00 95.19 88 GLU A CA 1
ATOM 637 C C . GLU A 1 88 ? 13.426 -2.681 -27.914 1.00 95.19 88 GLU A C 1
ATOM 639 O O . GLU A 1 88 ? 12.403 -2.563 -28.591 1.00 95.19 88 GLU A O 1
ATOM 644 N N . ILE A 1 89 ? 14.646 -2.492 -28.417 1.00 95.50 89 ILE A N 1
ATOM 645 C CA . ILE A 1 89 ? 14.904 -2.260 -29.838 1.00 95.50 89 ILE A CA 1
ATOM 646 C C . ILE A 1 89 ? 15.859 -3.345 -30.316 1.00 95.50 89 ILE A C 1
ATOM 648 O O . ILE A 1 89 ? 17.005 -3.408 -29.873 1.00 95.50 89 ILE A O 1
ATOM 652 N N . LEU A 1 90 ? 15.393 -4.151 -31.266 1.00 96.06 90 LEU A N 1
ATOM 653 C CA . LEU A 1 90 ? 16.232 -5.071 -32.018 1.00 96.06 90 LEU A CA 1
ATOM 654 C C . LEU A 1 90 ? 16.656 -4.403 -33.330 1.00 96.06 90 LEU A C 1
ATOM 656 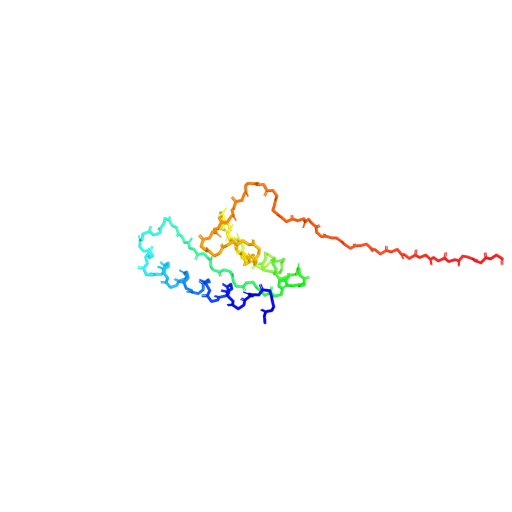O O . LEU A 1 90 ? 15.811 -3.968 -34.112 1.00 96.06 90 LEU A O 1
ATOM 660 N N . VAL A 1 91 ? 17.965 -4.323 -33.569 1.00 94.94 91 VAL A N 1
ATOM 661 C CA . VAL A 1 91 ? 18.528 -3.813 -34.825 1.00 94.94 91 VAL A CA 1
ATOM 662 C C . VAL A 1 91 ? 19.240 -4.953 -35.540 1.00 94.94 91 VAL A C 1
ATOM 664 O O . VAL A 1 91 ? 20.262 -5.443 -35.065 1.00 94.94 91 VAL A O 1
ATOM 667 N N . GLU A 1 92 ? 18.719 -5.343 -36.700 1.00 94.06 92 GLU A N 1
ATOM 668 C CA . GLU A 1 92 ? 19.319 -6.364 -37.560 1.00 94.06 92 GLU A CA 1
ATOM 669 C C . GLU A 1 92 ? 19.935 -5.706 -38.799 1.00 94.06 92 GLU A C 1
ATOM 671 O O . GLU A 1 92 ? 19.251 -5.071 -39.603 1.00 94.06 92 GLU A O 1
ATOM 676 N N . GLY A 1 93 ? 21.254 -5.833 -38.950 1.00 92.75 93 GLY A N 1
ATOM 677 C CA . GLY A 1 93 ? 21.956 -5.374 -40.146 1.00 92.75 93 GLY A CA 1
ATOM 678 C C . GLY A 1 93 ? 21.807 -6.378 -41.289 1.00 92.75 93 GLY A C 1
ATOM 679 O O . GLY A 1 93 ? 22.039 -7.566 -41.095 1.00 92.75 93 GLY A O 1
ATOM 680 N N . VAL A 1 94 ? 21.485 -5.901 -42.494 1.00 87.81 94 VAL A N 1
ATOM 681 C CA . VAL A 1 94 ? 21.331 -6.755 -43.692 1.00 87.81 94 VAL A CA 1
ATOM 682 C C . VAL A 1 94 ? 22.613 -6.934 -44.523 1.00 87.81 94 VAL A C 1
ATOM 684 O O . VAL A 1 94 ? 22.585 -7.634 -45.528 1.00 87.81 94 VAL A O 1
ATOM 687 N N . GLY A 1 95 ? 23.745 -6.363 -44.096 1.00 81.31 95 GLY A N 1
ATOM 688 C CA . GLY A 1 95 ? 25.023 -6.430 -44.822 1.00 81.31 95 GLY A CA 1
ATOM 689 C C . GLY A 1 95 ? 25.056 -5.592 -46.111 1.00 81.31 95 GLY A C 1
ATOM 690 O O . GLY A 1 95 ? 24.019 -5.244 -46.670 1.00 81.31 95 GLY A O 1
ATOM 691 N N . GLY A 1 96 ? 26.269 -5.235 -46.542 1.00 55.56 96 GLY A N 1
ATOM 692 C CA . GLY A 1 96 ? 26.573 -4.546 -47.802 1.00 55.56 96 GLY A CA 1
ATOM 693 C C . GLY A 1 96 ? 27.494 -5.378 -48.678 1.00 55.56 96 GLY A C 1
ATOM 694 O O . GLY A 1 96 ? 28.177 -6.267 -48.117 1.00 55.56 96 GLY A O 1
#

Sequence (96 aa):
HACGHDGHTATLLGAARWLHAHEDALPGPVTLLFQPAEEGGHGARGMIDDGALDGVDVVFGWHNWPAIPFGLAVCPDGTVMCGNGTFEILVEGVGG

Foldseek 3Di:
DVQCLVVQVVVLVVVVVVCVVVVVVDPDDDQRDSFPDVVVVCRVVVCVVVVVCPVPPDDDGDGDDVVDDPPDDDDDPDDDDDDDDDDDDDDDDPDD

Radius of gyration: 19.47 Å; chains: 1; bounding box: 45×28×67 Å

Secondary structure (DSSP, 8-state):
-TT-HHHHHHHHHHHHHHHHHTGGG-SS---------TTTT-HHHHHHHTTTTTT-S--------TTSPTT-----SS--S---------------